Protein AF-A0A5C7XH15-F1 (afdb_monomer_lite)

Structure (mmCIF, N/CA/C/O backbone):
data_AF-A0A5C7XH15-F1
#
_entry.id   AF-A0A5C7XH15-F1
#
loop_
_atom_site.group_PDB
_atom_site.id
_atom_site.type_symbol
_atom_site.label_atom_id
_atom_site.label_alt_id
_atom_site.label_comp_id
_atom_site.label_asym_id
_atom_site.label_entity_id
_atom_site.label_seq_id
_atom_site.pdbx_PDB_ins_code
_atom_site.Cartn_x
_atom_site.Cartn_y
_atom_site.Cartn_z
_atom_site.occupancy
_atom_site.B_iso_or_equiv
_atom_site.auth_seq_id
_atom_site.auth_comp_id
_atom_site.auth_asym_id
_atom_site.auth_atom_id
_atom_site.pdbx_PDB_model_num
ATOM 1 N N . MET A 1 1 ? -24.643 55.307 -6.526 1.00 48.22 1 MET A N 1
ATOM 2 C CA . MET A 1 1 ? -25.008 55.542 -5.106 1.00 48.22 1 MET A CA 1
ATOM 3 C C . MET A 1 1 ? -26.418 54.997 -4.926 1.00 48.22 1 MET A C 1
ATOM 5 O O . MET A 1 1 ? -27.206 55.351 -5.798 1.00 48.22 1 MET A O 1
ATOM 9 N N . PRO A 1 2 ? -26.766 54.134 -3.942 1.00 46.94 2 PRO A N 1
ATOM 10 C CA . PRO A 1 2 ? -26.125 53.747 -2.658 1.00 46.94 2 PRO A CA 1
ATOM 11 C C . PRO A 1 2 ? -25.407 52.371 -2.754 1.00 46.94 2 PRO A C 1
ATOM 13 O O . PRO A 1 2 ? -25.598 51.683 -3.747 1.00 46.94 2 PRO A O 1
ATOM 16 N N . SER A 1 3 ? -24.456 51.911 -1.927 1.00 45.84 3 SER A N 1
ATOM 17 C CA . SER A 1 3 ? -24.131 51.970 -0.484 1.00 45.84 3 SER A CA 1
ATOM 18 C C . SER A 1 3 ? -24.944 51.030 0.421 1.00 45.84 3 SER A C 1
ATOM 20 O O . SER A 1 3 ? -25.986 51.425 0.927 1.00 45.84 3 SER A O 1
ATOM 22 N N .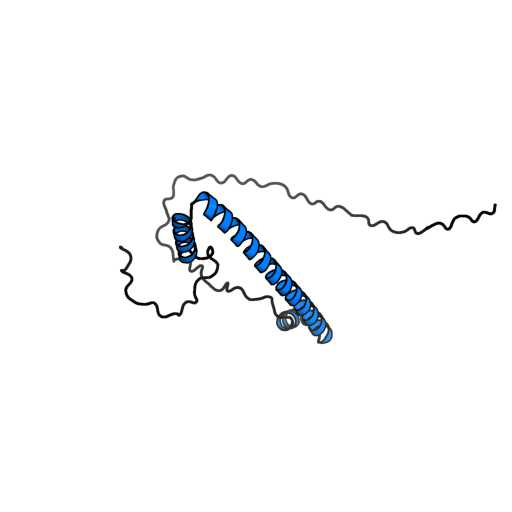 ILE A 1 4 ? -24.417 49.813 0.641 1.00 54.16 4 ILE A N 1
ATOM 23 C CA . ILE A 1 4 ? -24.566 48.975 1.853 1.00 54.16 4 ILE A CA 1
ATOM 24 C C . ILE A 1 4 ? -23.262 48.146 1.933 1.00 54.16 4 ILE A C 1
ATOM 26 O O . ILE A 1 4 ? -23.024 47.282 1.098 1.00 54.16 4 ILE A O 1
ATOM 30 N N . ALA A 1 5 ? -22.219 48.598 2.628 1.00 44.62 5 ALA A N 1
ATOM 31 C CA . ALA A 1 5 ? -21.973 48.401 4.057 1.00 44.62 5 ALA A CA 1
ATOM 32 C C . ALA A 1 5 ? -21.965 46.920 4.495 1.00 44.62 5 ALA A C 1
ATOM 34 O O . ALA A 1 5 ? -22.999 46.325 4.766 1.00 44.62 5 ALA A O 1
ATOM 35 N N . SER A 1 6 ? -20.746 46.375 4.568 1.00 41.25 6 SER A N 1
ATOM 36 C CA . SER A 1 6 ? -20.181 45.616 5.692 1.00 41.25 6 SER A CA 1
ATOM 37 C C . SER A 1 6 ? -21.132 44.726 6.506 1.00 41.25 6 SER A C 1
ATOM 39 O O . SER A 1 6 ? -21.897 45.213 7.336 1.00 41.25 6 SER A O 1
ATOM 41 N N . SER A 1 7 ? -20.964 43.406 6.390 1.00 44.06 7 SER A N 1
ATOM 42 C CA . SER A 1 7 ? -21.244 42.499 7.506 1.00 44.06 7 SER A CA 1
ATOM 43 C C . SER A 1 7 ? -19.949 41.803 7.901 1.00 44.06 7 SER A C 1
ATOM 45 O O . SER A 1 7 ? -19.365 41.022 7.150 1.00 44.06 7 SER A O 1
ATOM 47 N N . ALA A 1 8 ? -19.471 42.208 9.071 1.00 41.12 8 ALA A N 1
ATOM 48 C CA . ALA A 1 8 ? -18.265 41.756 9.721 1.00 41.12 8 ALA A CA 1
ATOM 49 C C . ALA A 1 8 ? -18.385 40.283 10.129 1.00 41.12 8 ALA A C 1
ATOM 51 O O . ALA A 1 8 ? -19.258 39.912 10.914 1.00 41.12 8 ALA A O 1
ATOM 52 N N . ALA A 1 9 ? -17.452 39.455 9.664 1.00 42.38 9 ALA A N 1
ATOM 53 C CA . ALA A 1 9 ? -17.190 38.167 10.282 1.00 42.38 9 ALA A CA 1
ATOM 54 C C . ALA A 1 9 ? -16.457 38.421 11.607 1.00 42.38 9 ALA A C 1
ATOM 56 O O . ALA A 1 9 ? -15.258 38.694 11.631 1.00 42.38 9 ALA A O 1
ATOM 57 N N . SER A 1 10 ? -17.203 38.370 12.709 1.00 41.88 10 SER A N 1
ATOM 58 C CA . SER A 1 10 ? -16.662 38.358 14.064 1.00 41.88 10 SER A CA 1
ATOM 59 C C . SER A 1 10 ? -17.063 37.054 14.745 1.00 41.88 10 SER A C 1
ATOM 61 O O . SER A 1 10 ? -18.221 36.853 15.094 1.00 41.88 10 SER A O 1
ATOM 63 N N . SER A 1 11 ? -16.090 36.166 14.925 1.00 45.84 11 SER A N 1
ATOM 64 C CA . SER A 1 11 ? -15.976 35.275 16.085 1.00 45.84 11 SER A CA 1
ATOM 65 C C . SER A 1 11 ? -14.514 34.809 16.107 1.00 45.84 11 SER A C 1
ATOM 67 O O . SER A 1 11 ? -14.085 34.092 15.210 1.00 45.84 11 SER A O 1
ATOM 69 N N . ALA A 1 12 ? -13.616 35.357 16.923 1.00 42.88 12 ALA A N 1
ATOM 70 C CA . ALA A 1 12 ? -13.554 35.252 18.379 1.00 42.88 12 ALA A CA 1
ATOM 71 C C . ALA A 1 12 ? -13.625 33.798 18.875 1.00 42.88 12 ALA A C 1
ATOM 73 O O . ALA A 1 12 ? -14.559 33.076 18.544 1.00 42.88 12 ALA A O 1
ATOM 74 N N . ALA A 1 13 ? -12.674 33.463 19.757 1.00 42.84 13 ALA A N 1
ATOM 75 C CA . ALA A 1 13 ? -12.525 32.219 20.521 1.00 42.84 13 ALA A CA 1
ATOM 76 C C . ALA A 1 13 ? -11.951 31.022 19.727 1.00 42.84 13 ALA A C 1
ATOM 78 O O . ALA A 1 13 ? -12.415 30.692 18.653 1.00 42.84 13 ALA A O 1
ATOM 79 N N . ARG A 1 14 ? -10.950 30.276 20.196 1.00 48.78 14 ARG A N 1
ATOM 80 C CA . ARG A 1 14 ? -10.334 30.177 21.521 1.00 48.78 14 ARG A CA 1
ATOM 81 C C . ARG A 1 14 ? -8.916 29.640 21.349 1.00 48.78 14 ARG A C 1
ATOM 83 O O . ARG A 1 14 ? -8.663 28.686 20.624 1.00 48.78 14 ARG A O 1
ATOM 90 N N . SER A 1 15 ? -8.023 30.277 22.080 1.00 44.59 15 SER A N 1
ATOM 91 C CA . SER A 1 15 ? -6.654 29.899 22.375 1.00 44.59 15 SER A CA 1
ATOM 92 C C . SER A 1 15 ? -6.558 28.457 22.880 1.00 44.59 15 SER A C 1
ATOM 94 O O . SER A 1 15 ? -7.049 28.142 23.963 1.00 44.59 15 SER A O 1
ATOM 96 N N . LEU A 1 16 ? -5.855 27.597 22.141 1.00 47.72 16 LEU A N 1
ATOM 97 C CA . LEU A 1 16 ? -5.286 26.381 22.710 1.00 47.72 16 LEU A CA 1
ATOM 98 C C . LEU A 1 16 ? -3.832 26.671 23.070 1.00 47.72 16 LEU A C 1
ATOM 100 O O . LEU A 1 16 ? -2.958 26.822 22.221 1.00 47.72 16 LEU A O 1
ATOM 104 N N . ARG A 1 17 ? -3.613 26.805 24.377 1.00 52.84 17 ARG A N 1
ATOM 105 C CA . ARG A 1 17 ? -2.298 26.858 25.005 1.00 52.84 17 ARG A CA 1
ATOM 106 C C . ARG A 1 17 ? -1.636 25.496 24.785 1.00 52.84 17 ARG A C 1
ATOM 108 O O . ARG A 1 17 ? -1.951 24.544 25.492 1.00 52.84 17 ARG A O 1
ATOM 115 N N . PHE A 1 18 ? -0.744 25.396 23.804 1.00 48.78 18 PHE A N 1
ATOM 116 C CA . PHE A 1 18 ? 0.151 24.249 23.674 1.00 48.78 18 PHE A CA 1
ATOM 117 C C . PHE A 1 18 ? 1.189 24.343 24.792 1.00 48.78 18 PHE A C 1
ATOM 119 O O . PHE A 1 18 ? 2.209 25.014 24.667 1.00 48.78 18 PHE A O 1
ATOM 126 N N . SER A 1 19 ? 0.861 23.751 25.940 1.00 46.47 19 SER A N 1
ATOM 127 C CA . SER A 1 19 ? 1.770 23.656 27.075 1.00 46.47 19 SER A CA 1
ATOM 128 C C . SER A 1 19 ? 2.874 22.664 26.714 1.00 46.47 19 SER A C 1
ATOM 130 O O . SER A 1 19 ? 2.657 21.457 26.629 1.00 46.47 19 SER A O 1
ATOM 132 N N . THR A 1 20 ? 4.044 23.211 26.406 1.00 52.84 20 THR A N 1
ATOM 133 C CA . THR A 1 20 ? 5.287 22.492 26.152 1.00 52.84 20 THR A CA 1
ATOM 134 C C . THR A 1 20 ? 5.729 21.776 27.421 1.00 52.84 20 THR A C 1
ATOM 136 O O . THR A 1 20 ? 6.120 22.433 28.385 1.00 52.84 20 THR A O 1
ATOM 139 N N . LEU A 1 21 ? 5.744 20.445 27.412 1.00 54.69 21 LEU A N 1
ATOM 140 C CA . LEU A 1 21 ? 6.568 19.687 28.348 1.00 54.69 21 LEU A CA 1
ATOM 141 C C . LEU A 1 21 ? 7.607 18.902 27.549 1.00 54.69 21 LEU A C 1
ATOM 143 O O . LEU A 1 21 ? 7.441 17.732 27.215 1.00 54.69 21 LEU A O 1
ATOM 147 N N . ALA A 1 22 ? 8.673 19.616 27.192 1.00 57.00 22 ALA A N 1
ATOM 148 C CA . ALA A 1 22 ? 9.934 19.021 26.799 1.00 57.00 22 ALA A CA 1
ATOM 149 C C . ALA A 1 22 ? 10.575 18.437 28.062 1.00 57.00 22 ALA A C 1
ATOM 151 O O . ALA A 1 22 ? 11.020 19.188 28.928 1.00 57.00 22 ALA A O 1
ATOM 152 N N . LEU A 1 23 ? 10.616 17.110 28.175 1.00 52.66 23 LEU A N 1
ATOM 153 C CA . LEU A 1 23 ? 11.468 16.450 29.156 1.00 52.66 23 LEU A CA 1
ATOM 154 C C . LEU A 1 23 ? 12.649 15.824 28.416 1.00 52.66 23 LEU A C 1
ATOM 156 O O . LEU A 1 23 ? 12.590 14.709 27.905 1.00 52.66 23 LEU A O 1
ATOM 160 N N . LEU A 1 24 ? 13.708 16.624 28.324 1.00 53.19 24 LEU A N 1
ATOM 161 C CA . LEU A 1 24 ? 15.055 16.198 27.973 1.00 53.19 24 LEU A CA 1
ATOM 162 C C . LEU A 1 24 ? 15.554 15.241 29.061 1.00 53.19 24 LEU A C 1
ATOM 164 O O . LEU A 1 24 ? 15.819 15.680 30.179 1.00 53.19 24 LEU A O 1
ATOM 168 N N . LEU A 1 25 ? 15.714 13.957 28.736 1.00 51.41 25 LEU A N 1
ATOM 169 C CA . LEU A 1 25 ? 16.507 13.046 29.557 1.00 51.41 25 LEU A CA 1
ATOM 170 C C . LEU A 1 25 ? 17.866 12.842 28.886 1.00 51.41 25 LEU A C 1
ATOM 172 O O . LEU A 1 25 ? 17.995 12.193 27.849 1.00 51.41 25 LEU A O 1
ATOM 176 N N . ALA A 1 26 ? 18.858 13.494 29.475 1.00 58.50 26 ALA A N 1
ATOM 177 C CA . ALA A 1 26 ? 20.246 13.508 29.069 1.00 58.50 26 ALA A CA 1
ATOM 178 C C . ALA A 1 26 ? 21.031 12.320 29.661 1.00 58.50 26 ALA A C 1
ATOM 180 O O . ALA A 1 26 ? 20.836 11.948 30.812 1.00 58.50 26 ALA A O 1
ATOM 181 N N . LEU A 1 27 ? 21.974 11.831 28.848 1.00 49.50 27 LEU A N 1
ATOM 182 C CA . LEU A 1 27 ? 23.224 11.128 29.167 1.00 49.50 27 LEU A CA 1
ATOM 183 C C . LEU A 1 27 ? 23.197 9.787 29.927 1.00 49.50 27 LEU A C 1
ATOM 185 O O . LEU A 1 27 ? 23.010 9.704 31.136 1.00 49.50 27 LEU A O 1
ATOM 189 N N . SER A 1 28 ? 23.678 8.754 29.230 1.00 47.06 28 SER A N 1
ATOM 190 C CA . SER A 1 28 ? 24.725 7.863 29.759 1.00 47.06 28 SER A CA 1
ATOM 191 C C . SER A 1 28 ? 25.449 7.169 28.600 1.00 47.06 28 SER A C 1
ATOM 193 O O . SER A 1 28 ? 25.020 6.138 28.090 1.00 47.06 28 SER A O 1
ATOM 195 N N . VAL A 1 29 ? 26.569 7.754 28.164 1.00 55.34 29 VAL A N 1
ATOM 196 C CA . VAL A 1 29 ? 27.564 7.054 27.340 1.00 55.34 29 VAL A CA 1
ATOM 197 C C . VAL A 1 29 ? 28.384 6.184 28.289 1.00 55.34 29 VAL A C 1
ATOM 199 O O . VAL A 1 29 ? 29.291 6.665 28.962 1.00 55.34 29 VAL A O 1
ATOM 202 N N . GLY A 1 30 ? 28.025 4.907 28.384 1.00 46.72 30 GLY A N 1
ATOM 203 C CA . GLY A 1 30 ? 28.859 3.888 29.010 1.00 46.72 30 GLY A CA 1
ATOM 204 C C . GLY A 1 30 ? 29.829 3.324 27.979 1.00 46.72 30 GLY A C 1
ATOM 205 O O . GLY A 1 30 ? 29.442 2.493 27.162 1.00 46.72 30 GLY A O 1
ATOM 206 N N . ALA A 1 31 ? 31.082 3.776 28.012 1.00 49.88 31 ALA A N 1
ATOM 207 C CA . ALA A 1 31 ? 32.178 3.142 27.292 1.00 49.88 31 ALA A CA 1
ATOM 208 C C . ALA A 1 31 ? 32.372 1.715 27.835 1.00 49.88 31 ALA A C 1
ATOM 210 O O . ALA A 1 31 ? 32.810 1.528 28.968 1.00 49.88 31 ALA A O 1
ATOM 211 N N . SER A 1 32 ? 32.012 0.701 27.048 1.00 48.41 32 SER A N 1
ATOM 212 C CA . SER A 1 32 ? 32.336 -0.690 27.369 1.00 48.41 32 SER A CA 1
ATOM 213 C C . SER A 1 32 ? 33.763 -0.951 26.902 1.00 48.41 32 SER A C 1
ATOM 215 O O . SER A 1 32 ? 34.032 -0.985 25.702 1.00 48.41 32 SER A O 1
ATOM 217 N N . ALA A 1 33 ? 34.683 -1.099 27.854 1.00 50.72 33 ALA A N 1
ATOM 218 C CA . ALA A 1 33 ? 36.017 -1.615 27.600 1.00 50.72 33 ALA A CA 1
ATOM 219 C C . ALA A 1 33 ? 35.902 -2.979 26.895 1.00 50.72 33 ALA A C 1
ATOM 221 O O . ALA A 1 33 ? 35.306 -3.914 27.430 1.00 50.72 33 ALA A O 1
ATOM 222 N N . GLN A 1 34 ? 36.428 -3.074 25.674 1.00 46.12 34 GLN A N 1
ATOM 223 C CA . GLN A 1 34 ? 36.597 -4.343 24.977 1.00 46.12 34 GLN A CA 1
ATOM 224 C C . GLN A 1 34 ? 37.803 -5.051 25.598 1.00 46.12 34 GLN A C 1
ATOM 226 O O . GLN A 1 34 ? 38.941 -4.654 25.373 1.00 46.12 34 GLN A O 1
ATOM 231 N N . ASP A 1 35 ? 37.536 -6.068 26.410 1.00 44.59 35 ASP A N 1
ATOM 232 C CA . ASP A 1 35 ? 38.527 -7.041 26.866 1.00 44.59 35 ASP A CA 1
ATOM 233 C C . ASP A 1 35 ? 38.934 -7.938 25.675 1.00 44.59 35 ASP A C 1
ATOM 235 O O . ASP A 1 35 ? 38.082 -8.673 25.155 1.00 44.59 35 ASP A O 1
ATOM 239 N N . PRO A 1 36 ? 40.188 -7.893 25.179 1.00 50.38 36 PRO A N 1
ATOM 240 C CA . PRO A 1 36 ? 40.642 -8.744 24.089 1.00 50.38 36 PRO A CA 1
ATOM 241 C C . PRO A 1 36 ? 41.091 -10.090 24.673 1.00 50.38 36 PRO A C 1
ATOM 243 O O . PRO A 1 36 ? 42.277 -10.405 24.703 1.00 50.38 36 PRO A O 1
ATOM 246 N N . GLY A 1 37 ? 40.143 -10.868 25.196 1.00 52.34 37 GLY A N 1
ATOM 247 C CA . GLY A 1 37 ? 40.486 -12.030 26.022 1.00 52.34 37 GLY A CA 1
ATOM 248 C C . GLY A 1 37 ? 39.524 -13.212 25.988 1.00 52.34 37 GLY A C 1
ATOM 249 O O . GLY A 1 37 ? 39.725 -14.168 26.734 1.00 52.34 37 GLY A O 1
ATOM 250 N N . ARG A 1 38 ? 38.483 -13.209 25.146 1.00 50.72 38 ARG A N 1
ATOM 251 C CA . ARG A 1 38 ? 37.482 -14.288 25.155 1.00 50.72 38 ARG A CA 1
ATOM 252 C C . ARG A 1 38 ? 37.187 -14.789 23.748 1.00 50.72 38 ARG A C 1
ATOM 254 O O . ARG A 1 38 ? 36.441 -14.172 22.994 1.00 50.72 38 ARG A O 1
ATOM 261 N N . GLY A 1 39 ? 37.810 -15.918 23.409 1.00 53.16 39 GLY A N 1
ATOM 262 C CA . GLY A 1 39 ? 37.454 -16.720 22.242 1.00 53.16 39 GLY A CA 1
ATOM 263 C C . GLY A 1 39 ? 35.962 -17.089 22.230 1.00 53.16 39 GLY A C 1
ATOM 264 O O . GLY A 1 39 ? 35.271 -16.915 23.241 1.00 53.16 39 GLY A O 1
ATOM 265 N N . PRO A 1 40 ? 35.445 -17.570 21.087 1.00 61.25 40 PRO A N 1
ATOM 266 C CA . PRO A 1 40 ? 34.034 -17.913 20.949 1.00 61.25 40 PRO A CA 1
ATOM 267 C C . PRO A 1 40 ? 33.628 -18.901 22.057 1.00 61.25 40 PRO A C 1
ATOM 269 O O . PRO A 1 40 ? 34.342 -19.884 22.274 1.00 61.25 40 PRO A O 1
ATOM 272 N N . PRO A 1 41 ? 32.537 -18.644 22.803 1.00 60.94 41 PRO A N 1
ATOM 273 C CA . PRO A 1 41 ? 32.117 -19.545 23.863 1.00 60.94 41 PRO A CA 1
ATOM 274 C C . PRO A 1 41 ? 31.782 -20.930 23.281 1.00 60.94 41 PRO A C 1
ATOM 276 O O . PRO A 1 41 ? 31.178 -21.007 22.207 1.00 60.94 41 PRO A O 1
ATOM 279 N N . PRO A 1 42 ? 32.168 -22.011 23.979 1.00 58.78 42 PRO A N 1
ATOM 280 C CA . PRO A 1 42 ? 31.902 -23.382 23.567 1.00 58.78 42 PRO A CA 1
ATOM 281 C C . PRO A 1 42 ? 30.403 -23.683 23.650 1.00 58.78 42 PRO A C 1
ATOM 283 O O . PRO A 1 42 ? 29.706 -23.140 24.508 1.00 58.78 42 PRO A O 1
ATOM 286 N N . ASP A 1 43 ? 29.946 -24.541 22.738 1.00 59.41 43 ASP A N 1
ATOM 287 C CA . ASP A 1 43 ? 28.606 -25.117 22.582 1.00 59.41 43 ASP A CA 1
ATOM 288 C C . ASP A 1 43 ? 27.661 -24.967 23.791 1.00 59.41 43 ASP A C 1
ATOM 290 O O . ASP A 1 43 ? 27.520 -25.851 24.637 1.00 59.41 43 ASP A O 1
ATOM 294 N N . GLY A 1 44 ? 26.963 -23.832 23.848 1.00 50.72 44 GLY A N 1
ATOM 295 C CA . GLY A 1 44 ? 25.784 -23.657 24.692 1.00 50.72 44 GLY A CA 1
ATOM 296 C C . GLY A 1 44 ? 24.537 -24.236 24.008 1.00 50.72 44 GLY A C 1
ATOM 297 O O . GLY A 1 44 ? 24.521 -24.366 22.780 1.00 50.72 44 GLY A O 1
ATOM 298 N N . PRO A 1 45 ? 23.460 -24.551 24.757 1.00 47.53 45 PRO A N 1
ATOM 299 C CA . PRO A 1 45 ? 22.201 -25.001 24.178 1.00 47.53 45 PRO A CA 1
ATOM 300 C C . PRO A 1 45 ? 21.778 -24.049 23.063 1.00 47.53 45 PRO A C 1
ATOM 302 O O . PRO A 1 45 ? 21.591 -22.851 23.290 1.00 47.53 45 PRO A O 1
ATOM 305 N N . ARG A 1 46 ? 21.670 -24.590 21.845 1.00 51.44 46 ARG A N 1
ATOM 306 C CA . ARG A 1 46 ? 21.199 -23.886 20.655 1.00 51.44 46 ARG A CA 1
ATOM 307 C C . ARG A 1 46 ? 19.923 -23.151 21.041 1.00 51.44 46 ARG A C 1
ATOM 309 O O . ARG A 1 46 ? 18.902 -23.796 21.255 1.00 51.44 46 ARG A O 1
ATOM 316 N N . MET A 1 47 ? 19.986 -21.824 21.156 1.00 44.44 47 MET A N 1
ATOM 317 C CA . MET A 1 47 ? 18.798 -21.002 21.349 1.00 44.44 47 MET A CA 1
ATOM 318 C C . MET A 1 47 ? 17.818 -21.388 20.244 1.00 44.44 47 MET A C 1
ATOM 320 O O . MET A 1 47 ? 18.007 -21.048 19.074 1.00 44.44 47 MET A O 1
ATOM 324 N N . THR A 1 48 ? 16.776 -22.129 20.602 1.00 53.41 48 THR A N 1
ATOM 325 C CA . THR A 1 48 ? 15.588 -22.348 19.790 1.00 53.41 48 THR A CA 1
ATOM 326 C C . THR A 1 48 ? 14.865 -21.013 19.674 1.00 53.41 48 THR A C 1
ATOM 328 O O . THR A 1 48 ? 13.788 -20.824 20.227 1.00 53.41 48 THR A O 1
ATOM 331 N N . ARG A 1 49 ? 15.440 -20.037 18.966 1.00 48.59 49 ARG A N 1
ATOM 332 C CA . ARG A 1 49 ? 14.754 -18.780 18.655 1.00 48.59 49 ARG A CA 1
ATOM 333 C C . ARG A 1 49 ? 13.990 -18.923 17.345 1.00 48.59 49 ARG A C 1
ATOM 335 O O . ARG A 1 49 ? 14.210 -18.207 16.379 1.00 48.59 49 ARG A O 1
ATOM 342 N N . GLY A 1 50 ? 13.116 -19.919 17.327 1.00 48.59 50 GLY A N 1
ATOM 343 C CA . GLY A 1 50 ? 12.104 -20.140 16.297 1.00 48.59 50 GLY A CA 1
ATOM 344 C C . GLY A 1 50 ? 10.736 -20.417 16.916 1.00 48.59 50 GLY A C 1
ATOM 345 O O . GLY A 1 50 ? 9.906 -21.055 16.282 1.00 48.59 50 GLY A O 1
ATOM 346 N N . GLY A 1 51 ? 10.532 -20.007 18.171 1.00 43.28 51 GLY A N 1
ATOM 347 C CA . GLY A 1 51 ? 9.303 -20.237 18.920 1.00 43.28 51 GLY A CA 1
ATOM 348 C C . GLY A 1 51 ? 8.288 -19.119 18.703 1.00 43.28 51 GLY A C 1
ATOM 349 O O . GLY A 1 51 ? 8.581 -17.954 18.958 1.00 43.28 51 GLY A O 1
ATOM 350 N N . GLU A 1 52 ? 7.102 -19.508 18.237 1.00 44.34 52 GLU A N 1
ATOM 351 C CA . GLU A 1 52 ? 5.817 -18.888 18.594 1.00 44.34 52 GLU A CA 1
ATOM 352 C C . GLU A 1 52 ? 5.695 -17.368 18.433 1.00 44.34 52 GLU A C 1
ATOM 354 O O . GLU A 1 52 ? 5.164 -16.651 19.272 1.00 44.34 52 GLU A O 1
ATOM 359 N N . GLY A 1 53 ? 6.122 -16.869 17.282 1.00 45.00 53 GLY A N 1
ATOM 360 C CA . GLY A 1 53 ? 5.815 -15.513 16.834 1.00 45.00 53 GLY A CA 1
ATOM 361 C C . GLY A 1 53 ? 5.073 -15.511 15.510 1.00 45.00 53 GLY A C 1
ATOM 362 O O . GLY A 1 53 ? 5.299 -14.618 14.700 1.00 45.00 53 GLY A O 1
ATOM 363 N N . GLY A 1 54 ? 4.262 -16.538 15.227 1.00 45.94 54 GLY A N 1
ATOM 364 C CA . GLY A 1 54 ? 3.419 -16.538 14.035 1.00 45.94 54 GLY A CA 1
ATOM 365 C C . GLY A 1 54 ? 2.609 -15.252 14.046 1.00 45.94 54 GLY A C 1
ATOM 366 O O . GLY A 1 54 ? 1.961 -14.975 15.054 1.00 45.94 54 GLY A O 1
ATOM 367 N N . HIS A 1 55 ? 2.717 -14.448 12.986 1.00 49.84 55 HIS A N 1
ATOM 368 C CA . HIS A 1 55 ? 1.986 -13.196 12.829 1.00 49.84 55 HI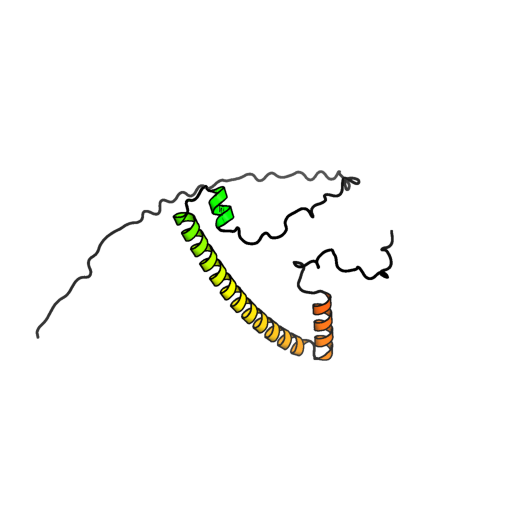S A CA 1
ATOM 369 C C . HIS A 1 55 ? 0.496 -13.445 13.079 1.00 49.84 55 HIS A C 1
ATOM 371 O O . HIS A 1 55 ? -0.253 -13.795 12.167 1.00 49.84 55 HIS A O 1
ATOM 377 N N . ARG A 1 56 ? 0.063 -13.301 14.336 1.00 60.12 56 ARG A N 1
ATOM 378 C CA . ARG A 1 56 ? -1.348 -13.276 14.677 1.00 60.12 56 ARG A CA 1
ATOM 379 C C . ARG A 1 56 ? -1.876 -12.066 13.935 1.00 60.12 56 ARG A C 1
ATOM 381 O O . ARG A 1 56 ? -1.331 -10.968 14.063 1.00 60.12 56 ARG A O 1
ATOM 388 N N . GLY A 1 57 ? -2.886 -12.302 13.104 1.00 64.81 57 GLY A N 1
ATOM 389 C CA . GLY A 1 57 ? -3.642 -11.222 12.496 1.00 64.81 57 GLY A CA 1
ATOM 390 C C . GLY A 1 57 ? -4.105 -10.222 13.562 1.00 64.81 57 GLY A C 1
ATOM 391 O O . GLY A 1 57 ? -4.013 -10.504 14.764 1.00 64.81 57 GLY A O 1
ATOM 392 N N . PRO A 1 58 ? -4.593 -9.048 13.138 1.00 70.56 58 PRO A N 1
ATOM 393 C CA . PRO A 1 58 ? -5.103 -8.058 14.077 1.00 70.56 58 PRO A CA 1
ATOM 394 C C . PRO A 1 58 ? -6.087 -8.714 15.063 1.00 70.56 58 PRO A C 1
ATOM 396 O O . PRO A 1 58 ? -6.829 -9.621 14.666 1.00 70.56 58 PRO A O 1
ATOM 399 N N . PRO A 1 59 ? -6.068 -8.314 16.346 1.00 80.62 59 PRO A N 1
ATOM 400 C CA . PRO A 1 59 ? -6.906 -8.933 17.366 1.00 80.62 59 PRO A CA 1
ATOM 401 C C . PRO A 1 59 ? -8.389 -8.823 16.981 1.00 80.62 59 PRO A C 1
ATOM 403 O O . PRO A 1 59 ? -8.807 -7.821 16.402 1.00 80.62 59 PRO A O 1
ATOM 406 N N . SER A 1 60 ? -9.194 -9.849 17.280 1.00 87.88 60 SER A N 1
ATOM 407 C CA . SER A 1 60 ? -10.643 -9.771 17.057 1.00 87.88 60 SER A CA 1
ATOM 408 C C . SER A 1 60 ? -11.283 -8.816 18.065 1.00 87.88 60 SER A C 1
ATOM 410 O O . SER A 1 60 ? -10.826 -8.719 19.208 1.00 87.88 60 SER A O 1
ATOM 412 N N . ALA A 1 61 ? -12.352 -8.123 17.661 1.00 89.12 61 ALA A N 1
ATOM 413 C CA . ALA A 1 61 ? -13.063 -7.219 18.564 1.00 89.12 61 ALA A CA 1
ATOM 414 C C . ALA A 1 61 ? -13.613 -7.971 19.783 1.00 89.12 61 ALA A C 1
ATOM 416 O O . ALA A 1 61 ? -13.563 -7.452 20.886 1.00 89.12 61 ALA A O 1
ATOM 417 N N . GLU A 1 62 ? -14.048 -9.221 19.606 1.00 88.44 62 GLU A N 1
ATOM 418 C CA . GLU A 1 62 ? -14.523 -10.102 20.682 1.00 88.44 62 GLU A CA 1
ATOM 419 C C . GLU A 1 62 ? -13.435 -10.409 21.714 1.00 88.44 62 GLU A C 1
ATOM 421 O O . GLU A 1 62 ? -13.694 -10.406 22.917 1.00 88.44 62 GLU A O 1
ATOM 426 N N . ARG A 1 63 ? -12.199 -10.652 21.260 1.00 92.19 63 ARG A N 1
ATOM 427 C CA . ARG A 1 63 ? -11.072 -10.900 22.161 1.00 92.19 63 ARG A CA 1
ATOM 428 C C . ARG A 1 63 ? -10.764 -9.657 22.987 1.00 92.19 63 ARG A C 1
ATOM 430 O O . ARG A 1 63 ? -10.639 -9.759 24.202 1.00 92.19 63 ARG A O 1
ATOM 437 N N . VAL A 1 64 ? -10.693 -8.501 22.333 1.00 93.88 64 VAL A N 1
ATOM 438 C CA . VAL A 1 64 ? -10.443 -7.217 23.001 1.00 93.88 64 VAL A CA 1
ATOM 439 C C . VAL A 1 64 ? -11.593 -6.867 23.946 1.00 93.88 64 VAL A C 1
ATOM 441 O O . VAL A 1 64 ? -11.356 -6.446 25.072 1.00 93.88 64 VAL A O 1
ATOM 444 N N . ALA A 1 65 ? -12.838 -7.106 23.531 1.00 94.69 65 ALA A N 1
ATOM 445 C CA . ALA A 1 65 ? -14.014 -6.896 24.360 1.00 94.69 65 ALA A CA 1
ATOM 446 C C . ALA A 1 65 ? -13.981 -7.754 25.625 1.00 94.69 65 ALA A C 1
ATOM 448 O O . ALA A 1 65 ? -14.239 -7.245 26.711 1.00 94.69 65 ALA A O 1
ATOM 449 N N . LYS A 1 66 ? -13.598 -9.029 25.506 1.00 94.44 66 LYS A N 1
ATOM 450 C CA . LYS A 1 66 ? -13.453 -9.931 26.652 1.00 94.44 66 LYS A CA 1
ATOM 451 C C . LYS A 1 66 ? -12.306 -9.521 27.578 1.00 94.44 66 LYS A C 1
ATOM 453 O O . LYS A 1 66 ? -12.479 -9.557 28.790 1.00 94.44 66 LYS A O 1
ATOM 458 N N . GLU A 1 67 ? -11.155 -9.144 27.025 1.00 95.56 67 GLU A N 1
ATOM 459 C CA . GLU A 1 67 ? -9.980 -8.716 27.801 1.00 95.56 67 GLU A CA 1
ATOM 460 C C . GLU A 1 67 ? -10.234 -7.404 28.564 1.00 95.56 67 GLU A C 1
ATOM 462 O O . GLU A 1 67 ? -9.702 -7.223 29.656 1.00 95.56 67 GLU A O 1
ATOM 467 N N . LEU A 1 68 ? -11.074 -6.516 28.022 1.00 96.44 68 LEU A N 1
ATOM 468 C CA . LEU A 1 68 ? -11.394 -5.214 28.618 1.00 96.44 68 LEU A CA 1
ATOM 469 C C . LEU A 1 68 ? -12.743 -5.171 29.353 1.00 96.44 68 LEU A C 1
ATOM 471 O O . LEU A 1 68 ? -13.083 -4.138 29.923 1.00 96.44 68 LEU A O 1
ATOM 475 N N . GLY A 1 69 ? -13.513 -6.263 29.345 1.00 95.81 69 GLY A N 1
ATOM 476 C CA . GLY A 1 69 ? -14.833 -6.321 29.980 1.00 95.81 69 GLY A CA 1
ATOM 477 C C . GLY A 1 69 ? -15.861 -5.372 29.355 1.00 95.81 69 GLY A C 1
ATOM 478 O O . GLY A 1 69 ? -16.646 -4.765 30.079 1.00 95.81 69 GLY A O 1
ATOM 479 N N . LEU A 1 70 ? -15.842 -5.216 28.027 1.00 96.75 70 LEU A N 1
ATOM 480 C CA . LEU A 1 70 ? -16.760 -4.324 27.315 1.00 96.75 70 LEU A CA 1
ATOM 481 C C . LEU A 1 70 ? -18.191 -4.873 27.295 1.00 96.75 70 LEU A C 1
ATOM 483 O O . LEU A 1 70 ? -18.413 -6.076 27.144 1.00 96.75 70 LEU A O 1
ATOM 487 N N . ASP A 1 71 ? -19.170 -3.973 27.364 1.00 96.75 71 ASP A N 1
ATOM 488 C CA . ASP A 1 71 ? -20.575 -4.334 27.184 1.00 96.75 71 ASP A CA 1
ATOM 489 C C . ASP A 1 71 ? -20.931 -4.607 25.705 1.00 96.75 71 ASP A C 1
ATOM 491 O O . ASP A 1 71 ? -20.121 -4.452 24.780 1.00 96.75 71 ASP A O 1
ATOM 495 N N . ALA A 1 72 ? -22.174 -5.026 25.453 1.00 95.00 72 ALA A N 1
ATOM 496 C CA . ALA A 1 72 ? -22.635 -5.375 24.110 1.00 95.00 72 ALA A CA 1
ATOM 497 C C . ALA A 1 72 ? -22.646 -4.181 23.134 1.00 95.00 72 ALA A C 1
ATOM 499 O O . ALA A 1 72 ? -22.398 -4.362 21.939 1.00 95.00 72 ALA A O 1
ATOM 500 N N . ALA A 1 73 ? -22.933 -2.96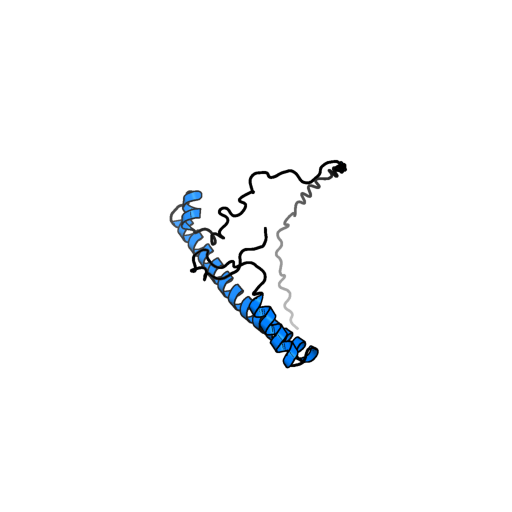8 23.609 1.00 96.38 73 ALA A N 1
ATOM 501 C CA . ALA A 1 73 ? -22.967 -1.772 22.771 1.00 96.38 73 ALA A CA 1
ATOM 502 C C . ALA A 1 73 ? -21.545 -1.312 22.405 1.00 96.38 73 ALA A C 1
ATOM 504 O O . ALA A 1 73 ? -21.263 -0.996 21.243 1.00 96.38 73 ALA A O 1
ATOM 505 N N . GLN A 1 74 ? -20.628 -1.350 23.371 1.00 96.31 74 GLN A N 1
ATOM 506 C CA . GLN A 1 74 ? -19.207 -1.071 23.182 1.00 96.31 74 GLN A CA 1
ATOM 507 C C . GLN A 1 74 ? -18.553 -2.094 22.247 1.00 96.31 74 GLN A C 1
ATOM 509 O O . GLN A 1 74 ? -17.843 -1.712 21.318 1.00 96.31 74 GLN A O 1
ATOM 514 N N . THR A 1 75 ? -18.858 -3.383 22.418 1.00 95.69 75 THR A N 1
ATOM 515 C CA . THR A 1 75 ? -18.349 -4.462 21.556 1.00 95.69 75 THR A CA 1
ATOM 516 C C . THR A 1 75 ? -18.800 -4.288 20.106 1.00 95.69 75 THR A C 1
ATOM 518 O O . THR A 1 75 ? -17.981 -4.383 19.192 1.00 95.69 75 THR A O 1
ATOM 521 N N . LYS A 1 76 ? -20.079 -3.957 19.872 1.00 96.50 76 LYS A N 1
ATOM 522 C CA . LYS A 1 76 ? -20.591 -3.661 18.521 1.00 96.50 76 LYS A CA 1
ATOM 523 C C . LYS A 1 76 ? -19.884 -2.462 17.888 1.00 96.50 76 LYS A C 1
ATOM 525 O O . LYS A 1 76 ? -19.542 -2.502 16.708 1.00 96.50 76 LYS A O 1
ATOM 530 N N . SER A 1 77 ? -19.632 -1.417 18.675 1.00 96.12 77 SER A N 1
ATOM 531 C CA . SER A 1 77 ? -18.917 -0.224 18.208 1.00 96.12 77 SER A CA 1
ATOM 532 C C . SER A 1 77 ? -17.459 -0.538 17.851 1.00 96.12 77 SER A C 1
ATOM 534 O O . SER A 1 77 ? -16.956 -0.079 16.826 1.00 96.12 77 SER A O 1
ATOM 536 N N . LEU A 1 78 ? -16.791 -1.370 18.656 1.00 95.44 78 LEU A N 1
ATOM 537 C CA . LEU A 1 78 ? -15.426 -1.826 18.403 1.00 95.44 78 LEU A CA 1
ATOM 538 C C . LEU A 1 78 ? -15.335 -2.706 17.149 1.00 95.44 78 LEU A C 1
ATOM 540 O O . LEU A 1 78 ? -14.425 -2.527 16.340 1.00 95.44 78 LEU A O 1
ATOM 544 N N . GLN A 1 79 ? -16.296 -3.611 16.958 1.00 95.44 79 GLN A N 1
ATOM 545 C CA . GLN A 1 79 ? -16.383 -4.449 15.763 1.00 95.44 79 GLN A CA 1
ATOM 546 C C . GLN A 1 79 ? -16.505 -3.590 14.499 1.00 95.44 79 GLN A C 1
ATOM 548 O O . GLN A 1 79 ? -15.690 -3.721 13.587 1.00 95.44 79 GLN A O 1
ATOM 553 N N . ALA A 1 80 ? -17.432 -2.628 14.487 1.00 96.75 80 ALA A N 1
ATOM 554 C CA . ALA A 1 80 ? -17.600 -1.711 13.361 1.00 96.75 80 ALA A CA 1
ATOM 555 C C . ALA A 1 80 ? -16.327 -0.889 13.070 1.00 96.75 80 ALA A C 1
ATOM 557 O O . ALA A 1 80 ? -15.985 -0.651 11.908 1.00 96.75 80 ALA A O 1
ATOM 558 N N . LEU A 1 81 ? -15.595 -0.475 14.112 1.00 96.25 81 LEU A N 1
ATOM 559 C CA . LEU A 1 81 ? -14.316 0.220 13.958 1.00 96.25 81 LEU A CA 1
ATOM 560 C C . LEU A 1 81 ? -13.260 -0.671 13.286 1.00 96.25 81 LEU A C 1
ATOM 562 O O . LEU A 1 81 ? -12.561 -0.217 12.376 1.00 96.25 81 LEU A O 1
ATOM 566 N N . PHE A 1 82 ? -13.145 -1.928 13.714 1.00 95.31 82 PHE 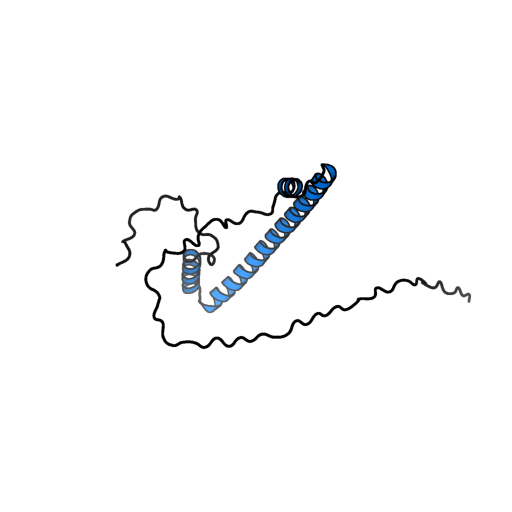A N 1
ATOM 567 C CA . PHE A 1 82 ? -12.185 -2.880 13.152 1.00 95.31 82 PHE A CA 1
ATOM 568 C C . PHE A 1 82 ? -12.525 -3.251 11.710 1.00 95.31 82 PHE A C 1
ATOM 570 O O . PHE A 1 82 ? -11.619 -3.312 10.878 1.00 95.31 82 PHE A O 1
ATOM 577 N N . ASP A 1 83 ? -13.805 -3.417 11.386 1.00 95.06 83 ASP A N 1
ATOM 578 C CA . ASP A 1 83 ? -14.253 -3.700 10.021 1.00 95.06 83 ASP A CA 1
ATOM 579 C C . ASP A 1 83 ? -13.948 -2.530 9.083 1.00 95.06 83 ASP A C 1
ATOM 581 O O . ASP A 1 83 ? -13.360 -2.716 8.014 1.00 95.06 83 ASP A O 1
ATOM 585 N N . LYS A 1 84 ? -14.222 -1.295 9.522 1.00 95.94 84 LYS A N 1
ATOM 586 C CA . LYS A 1 84 ? -13.845 -0.089 8.772 1.00 95.94 84 LYS A CA 1
ATOM 587 C C . LYS A 1 84 ? -12.334 -0.007 8.550 1.00 95.94 84 LYS A C 1
ATOM 589 O O . LYS A 1 84 ? -11.878 0.368 7.468 1.00 95.94 84 LYS A O 1
ATOM 594 N N . HIS A 1 85 ? -11.543 -0.339 9.569 1.00 93.25 85 HIS A N 1
ATOM 595 C CA . HIS A 1 85 ? -10.091 -0.349 9.447 1.00 93.25 85 HIS A CA 1
ATOM 596 C C . HIS A 1 85 ? -9.603 -1.425 8.469 1.00 93.25 85 HIS A C 1
ATOM 598 O O . HIS A 1 85 ? -8.737 -1.142 7.639 1.00 93.25 85 HIS A O 1
ATOM 604 N N . ARG A 1 86 ? -10.182 -2.631 8.524 1.00 93.12 86 ARG A N 1
ATOM 605 C CA . ARG A 1 86 ? -9.868 -3.736 7.612 1.00 93.12 86 ARG A CA 1
ATOM 606 C C . ARG A 1 86 ? -10.144 -3.356 6.162 1.00 93.12 86 ARG A C 1
ATOM 608 O O . ARG A 1 86 ? -9.237 -3.482 5.346 1.00 93.12 86 ARG A O 1
ATOM 615 N N . ALA A 1 87 ? -11.320 -2.802 5.875 1.00 95.69 87 ALA A N 1
ATOM 616 C CA . ALA A 1 87 ? -11.676 -2.352 4.531 1.00 95.69 87 ALA A CA 1
ATOM 617 C C . ALA A 1 87 ? -10.678 -1.309 3.993 1.00 95.69 87 ALA A C 1
ATOM 619 O O . ALA A 1 87 ? -10.208 -1.405 2.861 1.00 95.69 87 ALA A O 1
ATOM 620 N N . ARG A 1 88 ? -10.263 -0.345 4.831 1.00 95.38 88 ARG A N 1
ATOM 621 C CA . ARG A 1 88 ? -9.235 0.641 4.451 1.00 95.38 88 ARG A CA 1
ATOM 622 C C . ARG A 1 88 ? -7.884 -0.017 4.153 1.00 95.38 88 ARG A C 1
ATOM 624 O O . ARG A 1 88 ? -7.182 0.400 3.233 1.00 95.38 88 ARG A O 1
ATOM 631 N N . MET A 1 89 ? -7.498 -1.014 4.944 1.00 93.25 89 MET A N 1
ATOM 632 C CA . MET A 1 89 ? -6.248 -1.746 4.744 1.00 93.25 89 MET A CA 1
ATOM 633 C C . MET A 1 89 ? -6.275 -2.597 3.475 1.00 93.25 89 MET A C 1
ATOM 635 O O . MET A 1 89 ? -5.264 -2.670 2.783 1.00 93.25 89 MET A O 1
ATOM 639 N N . GLU A 1 90 ? -7.406 -3.215 3.146 1.00 94.06 90 GLU A N 1
ATOM 640 C CA . GLU A 1 90 ? -7.596 -3.965 1.899 1.00 94.06 90 GLU A CA 1
ATOM 641 C C . GLU A 1 90 ? -7.458 -3.051 0.683 1.00 94.06 90 GLU A C 1
ATOM 643 O O . GLU A 1 90 ? -6.590 -3.293 -0.155 1.00 94.06 90 GLU A O 1
ATOM 648 N N . GLN A 1 91 ? -8.170 -1.923 0.672 1.00 95.38 91 GLN A N 1
ATOM 649 C CA . GLN A 1 91 ? -8.049 -0.925 -0.391 1.00 95.38 91 GLN A CA 1
ATOM 650 C C . GLN A 1 91 ? -6.607 -0.405 -0.536 1.00 95.38 91 GLN A C 1
ATOM 652 O O . GLN A 1 91 ? -6.080 -0.265 -1.639 1.00 95.38 91 GLN A O 1
ATOM 657 N N . SER A 1 92 ? -5.927 -0.139 0.585 1.00 94.44 92 SER A N 1
ATOM 658 C CA . SER A 1 92 ? -4.524 0.284 0.561 1.00 94.44 92 SER A CA 1
ATOM 659 C C . SER A 1 92 ? -3.601 -0.800 0.004 1.00 94.44 92 SER A C 1
ATOM 661 O O . SER A 1 92 ? -2.625 -0.473 -0.668 1.00 94.44 92 SER A O 1
ATOM 663 N N . ARG A 1 93 ? -3.866 -2.077 0.297 1.00 93.62 93 ARG A N 1
ATOM 664 C CA . ARG A 1 93 ? -3.074 -3.202 -0.215 1.00 93.62 93 ARG A CA 1
ATOM 665 C C . ARG A 1 93 ? -3.255 -3.369 -1.714 1.00 93.62 93 ARG A C 1
ATOM 667 O O . ARG A 1 93 ? -2.270 -3.649 -2.385 1.00 93.62 93 ARG A O 1
ATOM 674 N N . GLU A 1 94 ? -4.469 -3.211 -2.224 1.00 95.75 94 GLU A N 1
ATOM 675 C CA . GLU A 1 94 ? -4.751 -3.263 -3.663 1.00 95.75 94 GLU A CA 1
ATOM 676 C C . GLU A 1 94 ? -4.005 -2.159 -4.402 1.00 95.75 94 GLU A C 1
ATOM 678 O O . GLU A 1 94 ? -3.188 -2.456 -5.271 1.00 95.75 94 GLU A O 1
ATOM 683 N N . ARG A 1 95 ? -4.144 -0.908 -3.950 1.00 96.25 95 ARG A N 1
ATOM 684 C CA . ARG A 1 95 ? -3.408 0.221 -4.531 1.00 96.25 95 ARG A CA 1
ATOM 685 C C . ARG A 1 95 ? -1.895 -0.009 -4.524 1.00 96.25 95 ARG A C 1
ATOM 687 O O . ARG A 1 95 ? -1.228 0.195 -5.532 1.00 96.25 95 ARG A O 1
ATOM 694 N N . MET A 1 96 ? -1.350 -0.461 -3.395 1.00 94.44 96 MET A N 1
ATOM 695 C CA . MET A 1 96 ? 0.083 -0.739 -3.283 1.00 94.44 96 MET A CA 1
ATOM 696 C C . MET A 1 96 ? 0.527 -1.864 -4.220 1.00 94.44 96 MET A C 1
ATOM 698 O O . MET A 1 96 ? 1.636 -1.801 -4.745 1.00 94.44 96 MET A O 1
ATOM 702 N N . ARG A 1 97 ? -0.301 -2.895 -4.437 1.00 94.62 97 ARG A N 1
ATOM 703 C CA . ARG A 1 97 ? 0.008 -3.976 -5.386 1.00 94.62 97 ARG A CA 1
ATOM 704 C C . ARG A 1 97 ? 0.105 -3.442 -6.806 1.00 94.62 97 ARG A C 1
ATOM 706 O O . ARG A 1 97 ? 1.098 -3.731 -7.464 1.00 94.62 97 ARG A O 1
ATOM 713 N N . GLU A 1 98 ? -0.874 -2.654 -7.235 1.00 96.31 98 GLU A N 1
ATOM 714 C CA . GLU A 1 98 ? -0.892 -2.047 -8.568 1.00 96.31 98 GLU A CA 1
ATOM 715 C C . GLU A 1 98 ? 0.323 -1.138 -8.784 1.00 96.31 98 GLU A C 1
ATOM 717 O O . GLU A 1 98 ? 1.028 -1.267 -9.784 1.00 96.31 98 GLU A O 1
ATOM 722 N N . GLU A 1 99 ? 0.630 -0.283 -7.807 1.00 95.88 99 GLU A N 1
ATOM 723 C CA . GLU A 1 99 ? 1.789 0.610 -7.851 1.00 95.88 99 GLU A 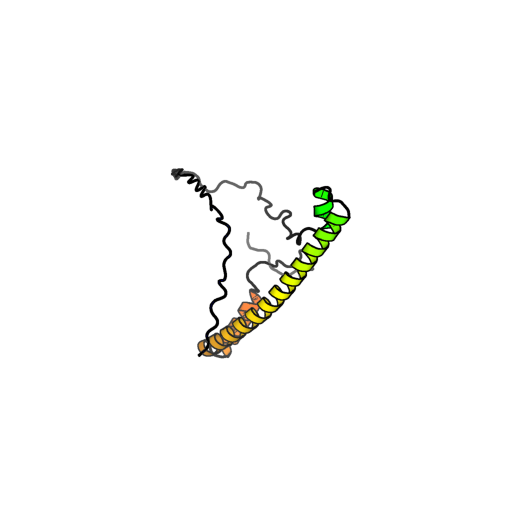CA 1
ATOM 724 C C . GLU A 1 99 ? 3.108 -0.174 -7.931 1.00 95.88 99 GLU A C 1
ATOM 726 O O . GLU A 1 99 ? 3.967 0.115 -8.763 1.00 95.88 99 GLU A O 1
ATOM 731 N N . HIS A 1 100 ? 3.254 -1.233 -7.129 1.00 94.25 100 HIS A N 1
ATOM 732 C CA . HIS A 1 100 ? 4.435 -2.097 -7.185 1.00 94.25 100 HIS A CA 1
ATOM 733 C C . HIS A 1 100 ? 4.544 -2.854 -8.506 1.00 94.25 100 HIS A C 1
ATOM 735 O O . HIS A 1 100 ? 5.651 -3.083 -8.987 1.00 94.25 100 HIS A O 1
ATOM 741 N N . GLU A 1 101 ? 3.430 -3.283 -9.094 1.00 94.81 101 GLU A N 1
ATOM 742 C CA . GLU A 1 101 ? 3.440 -3.916 -10.409 1.00 94.81 101 GLU A CA 1
ATOM 743 C C . GLU A 1 101 ? 3.878 -2.952 -11.503 1.00 94.81 101 GLU A C 1
ATOM 745 O O . GLU A 1 101 ? 4.697 -3.337 -12.336 1.00 94.81 101 GLU A O 1
ATOM 750 N N . ALA A 1 102 ? 3.391 -1.712 -11.477 1.00 96.62 102 ALA A N 1
ATOM 751 C CA . ALA A 1 102 ? 3.812 -0.678 -12.412 1.00 96.62 102 ALA A CA 1
ATOM 752 C C . ALA A 1 102 ? 5.319 -0.399 -12.290 1.00 96.62 102 ALA A C 1
ATOM 754 O O . ALA A 1 102 ? 6.037 -0.534 -13.281 1.00 96.62 102 ALA A O 1
ATOM 755 N N . MET A 1 103 ? 5.810 -0.144 -11.071 1.00 95.06 103 MET A N 1
ATOM 756 C CA . MET A 1 103 ? 7.240 0.076 -10.811 1.00 95.06 103 MET A CA 1
ATOM 757 C C . MET A 1 103 ? 8.099 -1.114 -11.254 1.00 95.06 103 MET A C 1
ATOM 759 O O . MET A 1 103 ? 9.164 -0.931 -11.839 1.00 95.06 103 MET A O 1
ATOM 763 N N . ARG A 1 104 ? 7.641 -2.353 -11.016 1.00 93.88 104 ARG A N 1
ATOM 764 C CA . ARG A 1 104 ? 8.355 -3.553 -11.478 1.00 93.88 104 ARG A CA 1
ATOM 765 C C . ARG A 1 104 ? 8.459 -3.604 -12.998 1.00 93.88 104 ARG A C 1
ATOM 767 O O . ARG A 1 104 ? 9.536 -3.897 -13.500 1.00 93.88 104 ARG A O 1
ATOM 774 N N . ARG A 1 105 ? 7.371 -3.326 -13.722 1.00 96.25 105 ARG A N 1
ATOM 775 C CA . ARG A 1 105 ? 7.369 -3.348 -15.196 1.00 96.25 105 ARG A CA 1
ATOM 776 C C . ARG A 1 105 ? 8.284 -2.276 -15.779 1.00 96.25 105 ARG A C 1
ATOM 778 O O . ARG A 1 105 ? 8.995 -2.554 -16.739 1.00 96.25 105 ARG A O 1
ATOM 785 N N . GLU A 1 106 ? 8.267 -1.077 -15.205 1.00 97.12 106 GLU A N 1
ATOM 786 C CA . GLU A 1 106 ? 9.150 0.018 -15.613 1.00 97.12 106 GLU A CA 1
ATOM 787 C C . GLU A 1 106 ? 10.620 -0.357 -15.407 1.00 97.12 106 GLU A C 1
ATOM 789 O O . GLU A 1 106 ? 11.409 -0.328 -16.352 1.00 97.12 106 GLU A O 1
ATOM 794 N N . HIS A 1 107 ? 10.959 -0.829 -14.208 1.00 95.94 107 HIS A N 1
ATOM 795 C CA . HIS A 1 107 ? 12.310 -1.270 -13.886 1.00 95.94 107 HIS A CA 1
ATOM 796 C C . HIS A 1 107 ? 12.782 -2.425 -14.781 1.00 95.94 107 HIS A C 1
ATOM 798 O O . HIS A 1 107 ? 13.908 -2.420 -15.278 1.00 95.94 107 HIS A O 1
ATOM 804 N N . ASP A 1 108 ? 11.914 -3.403 -15.039 1.00 95.56 108 ASP A N 1
ATOM 805 C CA . ASP A 1 108 ? 12.203 -4.522 -15.934 1.00 95.56 108 ASP A CA 1
ATOM 806 C C . ASP A 1 108 ? 12.466 -4.038 -17.375 1.00 95.56 108 ASP A C 1
ATOM 808 O O . ASP A 1 108 ? 13.366 -4.548 -18.045 1.00 95.56 108 ASP A O 1
ATOM 812 N N . ALA A 1 109 ? 11.743 -3.020 -17.855 1.00 97.44 109 ALA A N 1
ATOM 813 C CA . ALA A 1 109 ? 11.978 -2.432 -19.173 1.00 97.44 109 ALA A CA 1
ATOM 814 C C . ALA A 1 109 ? 13.330 -1.702 -19.256 1.00 97.44 109 ALA A C 1
ATOM 816 O O . ALA A 1 109 ? 14.029 -1.818 -20.266 1.00 97.44 109 ALA A O 1
ATOM 817 N N . GLU A 1 110 ? 13.723 -0.975 -18.209 1.00 97.50 110 GLU A N 1
ATOM 818 C CA . GLU A 1 110 ? 15.043 -0.339 -18.122 1.00 97.50 110 GLU A CA 1
ATOM 819 C C . GLU A 1 110 ? 16.171 -1.372 -18.077 1.00 97.50 110 GLU A C 1
ATOM 821 O O . GLU A 1 110 ? 17.144 -1.271 -18.828 1.00 97.50 110 GLU A O 1
ATOM 826 N N . LEU A 1 111 ? 16.011 -2.418 -17.264 1.00 96.62 111 LEU A N 1
ATOM 827 C CA . LEU A 1 111 ? 16.963 -3.522 -17.191 1.00 96.62 111 LEU A CA 1
ATOM 828 C C . LEU A 1 111 ? 17.104 -4.239 -18.531 1.00 96.62 111 LEU A C 1
ATOM 830 O O . LEU A 1 111 ? 18.223 -4.558 -18.934 1.00 96.62 111 LEU A O 1
ATOM 834 N N . ARG A 1 112 ? 15.999 -4.464 -19.250 1.00 97.38 112 ARG A N 1
ATOM 835 C CA . ARG A 1 112 ? 16.035 -5.078 -20.580 1.00 97.38 112 ARG A CA 1
ATOM 836 C C . ARG A 1 112 ? 16.816 -4.223 -21.578 1.00 97.38 112 ARG A C 1
ATOM 838 O O . ARG A 1 112 ? 17.624 -4.769 -22.324 1.00 97.38 112 ARG A O 1
ATOM 845 N N . LYS A 1 113 ? 16.642 -2.896 -21.558 1.00 97.56 113 LYS A N 1
ATOM 846 C CA . LYS A 1 113 ? 17.426 -1.967 -22.396 1.00 97.56 113 LYS A CA 1
ATOM 847 C C . LYS A 1 113 ? 18.920 -2.004 -22.063 1.00 97.56 113 LYS A C 1
ATOM 849 O O . LYS A 1 113 ? 19.738 -1.950 -22.974 1.00 97.56 113 LYS A O 1
ATOM 854 N N . LEU A 1 114 ? 19.274 -2.101 -20.779 1.00 97.81 114 LEU A N 1
ATOM 855 C CA . LEU A 1 114 ? 20.667 -2.103 -20.321 1.00 97.81 114 LEU A CA 1
ATOM 856 C C . LEU A 1 114 ? 21.388 -3.431 -20.598 1.00 97.81 114 LEU A C 1
ATOM 858 O O . LEU A 1 114 ? 22.547 -3.444 -21.007 1.00 97.81 114 LEU A O 1
ATOM 862 N N . LEU A 1 115 ? 20.722 -4.553 -20.326 1.00 96.31 115 LEU A N 1
ATOM 863 C CA . LEU A 1 115 ? 21.326 -5.886 -20.365 1.00 96.31 115 LEU A CA 1
ATOM 864 C C . LEU A 1 115 ? 21.196 -6.561 -21.737 1.00 96.31 115 LEU A C 1
ATOM 866 O O . LEU A 1 115 ? 21.996 -7.442 -22.061 1.00 96.31 115 LEU A O 1
ATOM 870 N N . GLY A 1 116 ? 20.195 -6.163 -22.525 1.00 96.38 116 GLY A N 1
ATOM 871 C CA . GLY A 1 116 ? 19.744 -6.889 -23.706 1.00 96.38 116 GLY A CA 1
ATOM 872 C C . GLY A 1 116 ? 18.927 -8.137 -23.352 1.00 96.38 116 GLY A C 1
ATOM 873 O O . GLY A 1 116 ? 18.996 -8.670 -22.241 1.00 96.38 116 GLY A O 1
ATOM 874 N N . ASP A 1 117 ? 18.160 -8.626 -24.326 1.00 95.88 117 ASP A N 1
ATOM 875 C CA . ASP A 1 117 ? 17.125 -9.653 -24.131 1.00 95.88 117 ASP A CA 1
ATOM 876 C C . ASP A 1 117 ? 17.647 -10.941 -23.480 1.00 95.88 117 ASP A C 1
ATOM 878 O O . ASP A 1 117 ? 17.078 -11.428 -22.504 1.00 95.88 117 ASP A O 1
ATOM 882 N N . GLN A 1 118 ? 18.773 -11.471 -23.964 1.00 95.19 118 GLN A N 1
ATOM 883 C CA . GLN A 1 118 ? 19.293 -12.756 -23.493 1.00 95.19 118 GLN A CA 1
ATOM 884 C C . GLN A 1 118 ? 19.751 -12.709 -22.025 1.00 95.19 118 GLN A C 1
ATOM 886 O O . GLN A 1 118 ? 19.493 -13.639 -21.260 1.00 95.19 118 GLN A O 1
ATOM 891 N N . LYS A 1 119 ? 20.431 -11.632 -21.610 1.00 96.88 119 LYS A N 1
ATOM 892 C CA . LYS A 1 119 ? 20.898 -11.469 -20.222 1.00 96.88 119 LYS A CA 1
ATOM 893 C C . LYS A 1 119 ? 19.755 -11.089 -19.287 1.00 96.88 119 LYS A C 1
ATOM 895 O O . LYS A 1 119 ? 19.770 -11.487 -18.124 1.00 96.88 119 LYS A O 1
ATOM 900 N N . PHE A 1 120 ? 18.761 -10.359 -19.789 1.00 97.00 120 PHE A N 1
ATOM 901 C CA . PHE A 1 120 ? 17.561 -10.028 -19.032 1.00 97.00 120 PHE A CA 1
ATOM 902 C C . PHE A 1 120 ? 16.751 -11.278 -18.660 1.00 97.00 120 PHE A C 1
ATOM 904 O O . PHE A 1 120 ? 16.368 -11.423 -17.500 1.00 97.00 120 PHE A O 1
ATOM 911 N N . GLU A 1 121 ? 16.564 -12.230 -19.579 1.00 96.25 121 GLU A N 1
ATOM 912 C CA . GLU A 1 121 ? 15.874 -13.486 -19.244 1.00 96.25 121 GLU A CA 1
ATOM 913 C C . GLU A 1 121 ? 16.666 -14.340 -18.239 1.00 96.25 121 GLU A C 1
ATOM 915 O O . GLU A 1 121 ? 16.082 -14.883 -17.301 1.00 96.25 121 GLU A O 1
ATOM 920 N N . GLN A 1 122 ? 18.002 -14.385 -18.337 1.00 94.69 122 GLN A N 1
ATOM 921 C CA . GLN A 1 122 ? 18.836 -15.029 -17.306 1.00 94.69 122 GLN A CA 1
ATOM 922 C C . GLN A 1 122 ? 18.688 -14.348 -15.937 1.00 94.69 122 GLN A C 1
ATOM 924 O O . GLN A 1 122 ? 18.648 -15.017 -14.903 1.00 94.69 122 GLN A O 1
ATOM 929 N N . PHE A 1 123 ? 18.606 -13.016 -15.916 1.00 93.06 123 PHE A N 1
ATOM 930 C CA . PHE A 1 123 ? 18.398 -12.245 -14.694 1.00 93.06 123 PHE A CA 1
ATOM 931 C C . PHE A 1 123 ? 17.014 -12.500 -14.078 1.00 93.06 123 PHE A C 1
ATOM 933 O O . PHE A 1 123 ? 16.917 -12.707 -12.866 1.00 93.06 123 PHE A O 1
ATOM 940 N N . LYS A 1 124 ? 15.954 -12.550 -14.894 1.00 91.81 124 LYS A N 1
ATOM 941 C CA . LYS A 1 124 ? 14.605 -12.920 -14.444 1.00 91.81 124 LYS A CA 1
ATOM 942 C C . LYS A 1 124 ? 14.565 -14.318 -13.833 1.00 91.81 124 LYS A C 1
ATOM 944 O O . LYS A 1 124 ? 14.063 -14.461 -12.723 1.00 91.81 124 LYS A O 1
ATOM 949 N N . ALA A 1 125 ? 15.161 -15.309 -14.498 1.00 92.00 125 ALA A N 1
ATOM 950 C CA . ALA A 1 125 ? 15.223 -16.679 -13.987 1.00 92.00 125 ALA A CA 1
ATOM 951 C C . ALA A 1 125 ? 15.903 -16.747 -12.606 1.00 92.00 125 ALA A C 1
ATOM 953 O O . ALA A 1 125 ? 15.376 -17.361 -11.681 1.00 92.00 125 ALA A O 1
ATOM 954 N N . LYS A 1 126 ? 17.020 -16.027 -12.420 1.00 90.44 126 LYS A N 1
ATOM 955 C CA . LYS A 1 126 ? 17.693 -15.939 -11.112 1.00 90.44 126 LYS A CA 1
ATOM 956 C C . LYS A 1 126 ? 16.826 -15.264 -10.045 1.00 90.44 126 LYS A C 1
ATOM 958 O O . LYS A 1 126 ? 16.835 -15.697 -8.896 1.00 90.44 126 LYS A O 1
ATOM 963 N N . ARG A 1 127 ? 16.066 -14.218 -10.392 1.00 86.75 127 ARG A N 1
ATOM 964 C CA . ARG A 1 127 ? 15.135 -13.558 -9.455 1.00 86.75 127 ARG A CA 1
ATOM 965 C C . ARG A 1 127 ? 14.006 -14.478 -9.002 1.00 86.75 127 ARG A C 1
ATOM 967 O O . ARG A 1 127 ? 13.625 -14.420 -7.837 1.00 86.75 127 ARG A O 1
ATOM 974 N N . GLU A 1 128 ? 13.470 -15.297 -9.900 1.00 85.25 128 GLU A N 1
ATOM 975 C CA . GLU A 1 128 ? 12.424 -16.270 -9.567 1.00 85.25 128 GLU A CA 1
ATOM 976 C C . GLU A 1 128 ? 12.957 -17.379 -8.652 1.00 85.25 128 GLU A C 1
ATOM 978 O O . GLU A 1 128 ? 12.301 -17.713 -7.667 1.00 85.25 128 GLU A O 1
ATOM 983 N N . GLU A 1 129 ? 14.175 -17.866 -8.905 1.00 85.38 129 GLU A N 1
ATOM 98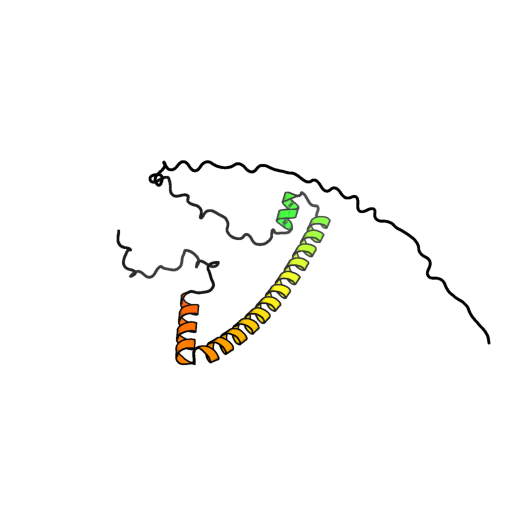4 C CA . GLU A 1 129 ? 14.861 -18.859 -8.065 1.00 85.38 129 GLU A CA 1
ATOM 985 C C . GLU A 1 129 ? 15.113 -18.352 -6.635 1.00 85.38 129 GLU A C 1
ATOM 987 O O . GLU A 1 129 ? 14.905 -19.078 -5.663 1.00 85.38 129 GLU A O 1
ATOM 992 N N . HIS A 1 130 ? 15.528 -17.090 -6.488 1.00 78.94 130 HIS A N 1
ATOM 993 C CA . HIS A 1 130 ? 15.833 -16.502 -5.178 1.00 78.94 130 HIS A CA 1
ATOM 994 C C . HIS A 1 130 ? 14.571 -16.035 -4.435 1.00 78.94 130 HIS A C 1
ATOM 996 O O . HIS A 1 130 ? 14.615 -15.807 -3.223 1.00 78.94 130 HIS A O 1
ATOM 1002 N N . GLY A 1 131 ? 13.440 -15.931 -5.142 1.00 62.72 131 GLY A N 1
ATOM 1003 C CA . GLY A 1 131 ? 12.164 -15.480 -4.604 1.00 62.72 131 GLY A CA 1
ATOM 1004 C C . GLY A 1 131 ? 12.210 -14.056 -4.024 1.00 62.72 131 GLY A C 1
ATOM 1005 O O . GLY A 1 131 ? 13.244 -13.385 -4.011 1.00 62.72 131 GLY A O 1
ATOM 1006 N N . PRO A 1 132 ? 11.074 -13.532 -3.534 1.00 63.72 132 PRO A N 1
ATOM 1007 C CA . PRO A 1 132 ? 11.088 -12.301 -2.753 1.00 63.72 132 PRO A CA 1
ATOM 1008 C C . PRO A 1 132 ? 11.965 -12.484 -1.496 1.00 63.72 132 PRO A C 1
ATOM 1010 O O . PRO A 1 132 ? 11.877 -13.540 -0.857 1.00 63.72 132 PRO A O 1
ATOM 1013 N N . PRO A 1 133 ? 12.772 -11.473 -1.102 1.00 51.72 133 PRO A N 1
ATOM 1014 C CA . PRO A 1 133 ? 13.611 -11.545 0.090 1.00 51.72 133 PRO A CA 1
ATOM 1015 C C . PRO A 1 133 ? 12.782 -11.971 1.307 1.00 51.72 133 PRO A C 1
ATOM 1017 O O . PRO A 1 133 ? 11.647 -11.533 1.504 1.00 51.72 133 PRO A O 1
ATOM 1020 N N . HIS A 1 134 ? 13.348 -12.905 2.069 1.00 52.78 134 HIS A N 1
ATOM 1021 C CA . HIS A 1 134 ? 12.678 -13.735 3.060 1.00 52.78 134 HIS A CA 1
ATOM 1022 C C . HIS A 1 134 ? 11.644 -13.018 3.943 1.00 52.78 134 HIS A C 1
ATOM 1024 O O . HIS A 1 134 ? 11.971 -12.288 4.872 1.00 52.78 134 HIS A O 1
ATOM 1030 N N . GLY A 1 135 ? 10.380 -13.380 3.718 1.00 48.56 135 GLY A N 1
ATOM 1031 C CA . GLY A 1 135 ? 9.289 -13.288 4.694 1.00 48.56 135 GLY A CA 1
ATOM 1032 C C . GLY A 1 135 ? 8.276 -14.437 4.593 1.00 48.56 135 GLY A C 1
ATOM 1033 O O . GLY A 1 135 ? 7.298 -14.470 5.333 1.00 48.56 135 GLY A O 1
ATOM 1034 N N . ARG A 1 136 ? 8.480 -15.394 3.677 1.00 48.34 136 ARG A N 1
ATOM 1035 C CA . ARG A 1 136 ? 7.617 -16.569 3.495 1.00 48.34 136 ARG A CA 1
ATOM 1036 C C . ARG A 1 136 ? 8.477 -17.812 3.349 1.00 48.34 136 ARG A C 1
ATOM 1038 O O . ARG A 1 136 ? 8.823 -18.226 2.250 1.00 48.34 136 ARG A O 1
ATOM 1045 N N . ARG A 1 137 ? 8.851 -18.396 4.483 1.00 47.94 137 ARG A N 1
ATOM 1046 C CA . ARG A 1 137 ? 9.311 -19.785 4.511 1.00 47.94 137 ARG A CA 1
ATOM 1047 C C . ARG A 1 137 ? 8.103 -20.662 4.120 1.00 47.94 137 ARG A C 1
ATOM 1049 O O . ARG A 1 137 ? 7.012 -20.385 4.625 1.00 47.94 137 ARG A O 1
ATOM 1056 N N . PRO A 1 138 ? 8.242 -21.652 3.220 1.00 48.91 138 PRO A N 1
ATOM 1057 C CA . PRO A 1 138 ? 7.155 -22.582 2.924 1.00 48.91 138 PRO A CA 1
ATOM 1058 C C . PRO A 1 138 ? 6.694 -23.284 4.215 1.00 48.91 138 PRO A C 1
ATOM 1060 O O . PRO A 1 138 ? 7.505 -23.441 5.137 1.00 48.91 138 PRO A O 1
ATOM 1063 N N . PRO A 1 139 ? 5.408 -23.672 4.318 1.00 46.81 139 PRO A N 1
ATOM 1064 C CA . PRO A 1 139 ? 4.896 -24.369 5.490 1.00 46.81 139 PRO A CA 1
ATOM 1065 C C . PRO A 1 139 ? 5.751 -25.622 5.752 1.00 46.81 139 PRO A C 1
ATOM 1067 O O . PRO A 1 139 ? 6.007 -26.386 4.816 1.00 46.81 139 PRO A O 1
ATOM 1070 N N . PRO A 1 140 ? 6.234 -25.843 6.987 1.00 46.19 140 PRO A N 1
ATOM 1071 C CA . PRO A 1 140 ? 6.934 -27.073 7.328 1.00 46.19 140 PRO A CA 1
ATOM 1072 C C . PRO A 1 140 ? 5.922 -28.223 7.263 1.00 46.19 140 PRO A C 1
ATOM 1074 O O . PRO A 1 140 ? 5.105 -28.378 8.164 1.00 46.19 140 PRO A O 1
ATOM 1077 N N . GLY A 1 141 ? 5.926 -28.979 6.164 1.00 48.16 141 GLY A N 1
ATOM 1078 C CA . GLY A 1 141 ? 4.995 -30.097 5.978 1.00 48.16 141 GLY A CA 1
ATOM 1079 C C . GLY A 1 141 ? 4.784 -30.591 4.546 1.00 48.16 141 GLY A C 1
ATOM 1080 O O . GLY A 1 141 ? 4.108 -31.596 4.368 1.00 48.16 141 GLY A O 1
ATOM 1081 N N . GLY A 1 142 ? 5.346 -29.942 3.521 1.00 40.75 142 GLY A N 1
ATOM 1082 C CA . GLY A 1 142 ? 5.397 -30.551 2.186 1.00 40.75 142 GLY A CA 1
ATOM 1083 C C . GLY A 1 142 ? 6.383 -31.728 2.175 1.00 40.75 142 GLY A C 1
ATOM 1084 O O . GLY A 1 142 ? 7.440 -31.594 2.801 1.00 40.75 142 GLY A O 1
ATOM 1085 N N . PRO A 1 143 ? 6.078 -32.862 1.511 1.00 42.28 143 PRO A N 1
ATOM 1086 C CA . PRO A 1 143 ? 7.003 -33.986 1.410 1.00 42.28 143 PRO A CA 1
ATOM 1087 C C . PRO A 1 143 ? 8.322 -33.481 0.827 1.00 42.28 143 PRO A C 1
ATOM 1089 O O . PRO A 1 143 ? 8.392 -33.001 -0.304 1.00 42.28 143 PRO A O 1
ATOM 1092 N N . ARG A 1 144 ? 9.358 -33.512 1.665 1.00 49.50 144 ARG A N 1
ATOM 1093 C CA . ARG A 1 144 ? 10.729 -33.213 1.279 1.00 49.50 144 ARG A CA 1
ATOM 1094 C C . ARG A 1 144 ? 11.127 -34.350 0.352 1.00 49.50 144 ARG A C 1
ATOM 1096 O O . ARG A 1 144 ? 11.391 -35.439 0.845 1.00 49.50 144 ARG A O 1
ATOM 1103 N N . GLY A 1 145 ? 11.078 -34.100 -0.957 1.00 40.97 145 GLY A N 1
ATOM 1104 C CA . GLY A 1 145 ? 11.678 -34.984 -1.946 1.00 40.97 145 GLY A CA 1
ATOM 1105 C C . GLY A 1 145 ? 13.071 -35.351 -1.455 1.00 40.97 145 GLY A C 1
ATOM 1106 O O . GLY A 1 145 ? 13.890 -34.474 -1.163 1.00 40.97 145 GLY A O 1
ATOM 1107 N N . GLU A 1 146 ? 13.248 -36.642 -1.227 1.00 48.53 146 GLU A N 1
ATOM 1108 C CA . GLU A 1 146 ? 14.522 -37.286 -0.960 1.00 48.53 146 GLU A CA 1
ATOM 1109 C C . GLU A 1 146 ? 15.467 -36.983 -2.148 1.00 48.53 146 GLU A C 1
ATOM 1111 O O . GLU A 1 146 ? 14.996 -36.597 -3.214 1.00 48.53 146 GLU A O 1
ATOM 1116 N N . ASP A 1 147 ? 16.785 -37.088 -1.951 1.00 57.38 147 ASP A N 1
ATOM 1117 C CA . ASP A 1 147 ? 17.857 -36.931 -2.971 1.00 57.38 147 ASP A CA 1
ATOM 1118 C C . ASP A 1 147 ? 18.682 -35.626 -2.977 1.00 57.38 147 ASP A C 1
ATOM 1120 O O . ASP A 1 147 ? 19.462 -35.372 -3.896 1.00 57.38 147 ASP A O 1
ATOM 1124 N N . GLY A 1 148 ? 18.638 -34.822 -1.912 1.00 47.56 148 GLY A N 1
ATOM 1125 C CA . GLY A 1 148 ? 19.700 -33.837 -1.659 1.00 47.56 148 GLY A CA 1
ATOM 1126 C C . GLY A 1 148 ? 20.876 -34.479 -0.908 1.00 47.56 148 GLY A C 1
ATOM 1127 O O . GLY A 1 148 ? 20.641 -34.971 0.201 1.00 47.56 148 GLY A O 1
ATOM 1128 N N . PRO A 1 149 ? 22.125 -34.480 -1.427 1.00 60.06 149 PRO A N 1
ATOM 1129 C CA . PRO A 1 149 ? 23.256 -35.042 -0.695 1.00 60.06 149 PRO A CA 1
ATOM 1130 C C . PRO A 1 149 ? 23.439 -34.315 0.648 1.00 60.06 149 PRO A C 1
ATOM 1132 O O . PRO A 1 149 ? 23.270 -33.090 0.716 1.00 60.06 149 PRO A O 1
ATOM 1135 N N . PRO A 1 150 ? 23.756 -35.045 1.734 1.00 67.50 150 PRO A N 1
ATOM 1136 C CA . PRO A 1 150 ? 23.952 -34.437 3.042 1.00 67.50 150 PRO A CA 1
ATOM 1137 C C . PRO A 1 150 ? 25.109 -33.424 2.990 1.00 67.50 150 PRO A C 1
ATOM 1139 O O . PRO A 1 150 ? 26.097 -33.665 2.292 1.00 67.50 150 PRO A O 1
ATOM 1142 N N . PRO A 1 151 ? 25.020 -32.298 3.724 1.00 62.75 151 PRO A N 1
ATOM 1143 C CA . PRO A 1 151 ? 26.125 -31.351 3.798 1.00 62.75 151 PRO A CA 1
ATOM 1144 C C . PRO A 1 151 ? 27.365 -32.035 4.407 1.00 62.75 151 PRO A C 1
ATOM 1146 O O . PRO A 1 151 ? 27.208 -32.835 5.339 1.00 62.75 151 PRO A O 1
ATOM 1149 N N . PRO A 1 152 ? 28.580 -31.749 3.898 1.00 68.38 152 PRO A N 1
ATOM 1150 C CA . PRO A 1 152 ? 29.812 -32.293 4.461 1.00 68.38 152 PRO A CA 1
ATOM 1151 C C . PRO A 1 152 ? 29.956 -31.871 5.929 1.00 68.38 152 PRO A C 1
ATOM 1153 O O . PRO A 1 152 ? 29.620 -30.740 6.288 1.00 68.38 152 PRO A O 1
ATOM 1156 N N . ARG A 1 153 ? 30.398 -32.821 6.761 1.00 56.06 153 ARG A N 1
ATOM 1157 C CA . ARG A 1 153 ? 30.690 -32.617 8.186 1.00 56.06 153 ARG A CA 1
ATOM 1158 C C . ARG A 1 153 ? 32.027 -31.923 8.383 1.00 56.06 153 ARG A C 1
ATOM 1160 O O . ARG A 1 153 ? 32.950 -32.235 7.599 1.00 56.06 153 ARG A O 1
#

pLDDT: mean 71.24, std 22.4, range [40.75, 97.81]

Secondary structure (DSSP, 8-state):
-----------------------------------S--PPPP------TTSS---PPSPPHHHHHHHHT--HHHHHHHHHHHHHHHHHHHHHHHHHHHHHHHHHHHHHHHHHHHH-HHHHHHHHHHHHHH-SSSS-PPPTTS---S-PPPPP-

Sequence (153 aa):
MPSIASSAASSAARSLRFSTLALLLALSVGASAQDPGRGPPPDGPRMTRGGEGGHRGPPSAERVAKELGLDAAQTKSLQALFDKHRARMEQSRERMREEHEAMRREHDAELRKLLGDQKFEQFKAKREEHGPPHGRRPPPGGPRGEDGPPPPR

Foldseek 3Di:
DDDDDDDDDDDDDDDDPPDDDDDDDDDDDDDDDDDPDDDDDPDDPDPPPVDDPPPDPDDALVVVCVVVVHDPVVSVVSNVVVVVVVVVVVVVVVVVVVVVVVVVVVVLVVCCVVQPDVVSVVVVVVDVVCDDPDDDDDPPPDPPPPDDDDDDD

Radius of gyration: 30.52 Å; chains: 1; bounding box: 67×93×54 Å